Protein AF-A0AAD2HDD4-F1 (afdb_monomer_lite)

Organism: NCBI:txid2018698

pLDDT: mean 88.24, std 10.61, range [46.06, 96.0]

Foldseek 3Di:
DLVVVLVVLVVVLVVLQVVLVVVVQDPLVSLVSVLVNLLSVLVSCVSVVNNVVSVVSCCPVVVPVSVVSNVVCVVVVPNDDD

Structure (mmCIF, N/CA/C/O backbone):
data_AF-A0AAD2HDD4-F1
#
_entry.id   AF-A0AAD2HDD4-F1
#
loop_
_atom_site.group_PDB
_atom_site.id
_atom_site.type_symbol
_atom_site.label_atom_id
_atom_site.label_alt_id
_atom_site.label_comp_id
_atom_site.label_asym_id
_atom_site.label_entity_id
_atom_site.label_seq_id
_atom_site.pdbx_PDB_ins_code
_atom_site.Cartn_x
_atom_site.Cartn_y
_atom_site.Cartn_z
_atom_site.occupancy
_atom_site.B_iso_or_equiv
_atom_site.auth_seq_id
_atom_site.auth_comp_id
_atom_site.auth_asym_id
_atom_site.auth_atom_id
_atom_site.pdbx_PDB_model_num
ATOM 1 N N . MET A 1 1 ? -3.145 5.434 24.451 1.00 62.44 1 MET A N 1
ATOM 2 C CA . MET A 1 1 ? -2.413 4.346 23.756 1.00 62.44 1 MET A CA 1
ATOM 3 C C . MET A 1 1 ? -2.579 4.379 22.233 1.00 62.44 1 MET A C 1
ATOM 5 O O . MET A 1 1 ? -1.581 4.222 21.548 1.00 62.44 1 MET A O 1
ATOM 9 N N . LYS A 1 2 ? -3.780 4.664 21.695 1.00 71.50 2 LYS A N 1
ATOM 10 C CA . LYS A 1 2 ? -4.041 4.752 20.238 1.00 71.50 2 LYS A CA 1
ATOM 11 C C . LYS A 1 2 ? -3.184 5.783 19.472 1.00 71.50 2 LYS A C 1
ATOM 13 O O . LYS A 1 2 ? -2.839 5.555 18.320 1.00 71.50 2 LYS A O 1
ATOM 18 N N . THR A 1 3 ? -2.800 6.890 20.107 1.00 81.62 3 THR A N 1
ATOM 19 C CA . THR A 1 3 ? -2.030 7.964 19.452 1.00 81.62 3 THR A CA 1
ATOM 20 C C . THR A 1 3 ? -0.575 7.570 19.187 1.00 81.62 3 THR A C 1
ATOM 22 O O . THR A 1 3 ? -0.032 7.865 18.130 1.00 81.62 3 THR A O 1
ATOM 25 N N . ILE A 1 4 ? 0.053 6.837 20.112 1.00 87.25 4 ILE A N 1
ATOM 26 C CA . ILE A 1 4 ? 1.442 6.370 19.964 1.00 87.25 4 ILE A CA 1
ATOM 27 C C . ILE A 1 4 ? 1.550 5.387 18.794 1.00 87.25 4 ILE A C 1
ATOM 29 O O . ILE A 1 4 ? 2.450 5.504 17.968 1.00 87.25 4 ILE A O 1
ATOM 33 N N . THR A 1 5 ? 0.592 4.463 18.669 1.00 88.00 5 THR A N 1
ATOM 34 C CA . THR A 1 5 ? 0.549 3.512 17.549 1.00 88.00 5 THR A CA 1
ATOM 35 C C . THR A 1 5 ? 0.341 4.208 16.202 1.00 88.00 5 THR A C 1
ATOM 37 O O . THR A 1 5 ? 0.931 3.792 15.211 1.00 88.00 5 THR A O 1
ATOM 40 N N . GLN A 1 6 ? -0.439 5.295 16.159 1.00 88.88 6 GLN A N 1
ATOM 41 C CA . GLN A 1 6 ? -0.630 6.097 14.944 1.00 88.88 6 GLN A CA 1
ATOM 42 C C . GLN A 1 6 ? 0.659 6.806 14.512 1.00 88.88 6 GLN A C 1
ATOM 44 O O . GLN A 1 6 ? 0.973 6.800 13.325 1.00 88.88 6 GLN A O 1
ATOM 49 N N . PHE A 1 7 ? 1.426 7.365 15.454 1.00 90.75 7 PHE A N 1
ATOM 50 C CA . PHE A 1 7 ? 2.729 7.962 15.145 1.00 90.75 7 PHE A CA 1
ATOM 51 C C . PHE A 1 7 ? 3.734 6.926 14.636 1.00 90.75 7 PHE A C 1
ATOM 53 O O . PHE A 1 7 ? 4.425 7.189 13.654 1.00 90.75 7 PHE A O 1
ATOM 60 N N . LEU A 1 8 ? 3.780 5.738 15.249 1.00 91.19 8 LEU A N 1
ATOM 61 C CA . LEU A 1 8 ? 4.669 4.660 14.810 1.00 91.19 8 LEU A CA 1
ATOM 62 C C . LEU A 1 8 ? 4.348 4.211 13.373 1.00 91.19 8 LEU A C 1
ATOM 64 O O . LEU A 1 8 ? 5.248 4.065 12.548 1.00 91.19 8 LEU A O 1
ATOM 68 N N . LEU A 1 9 ? 3.057 4.047 13.062 1.00 92.56 9 LEU A N 1
ATOM 69 C CA . LEU A 1 9 ? 2.582 3.713 11.716 1.00 92.56 9 LEU A CA 1
ATOM 70 C C . LEU A 1 9 ? 2.890 4.826 10.708 1.00 92.56 9 LEU A C 1
ATOM 72 O O . LEU A 1 9 ? 3.377 4.530 9.622 1.00 92.56 9 LEU A O 1
ATOM 76 N N . ALA A 1 10 ? 2.665 6.094 11.065 1.00 92.69 10 ALA A N 1
ATOM 77 C CA . ALA A 1 10 ? 2.981 7.231 10.201 1.00 92.69 10 ALA A CA 1
ATOM 78 C C . ALA A 1 10 ? 4.480 7.294 9.865 1.00 92.69 10 ALA A C 1
ATOM 80 O O . ALA A 1 10 ? 4.848 7.491 8.708 1.00 92.69 10 ALA A O 1
ATOM 81 N N . PHE A 1 11 ? 5.346 7.047 10.851 1.00 94.00 11 PHE A N 1
ATOM 82 C CA . PHE A 1 11 ? 6.789 6.973 10.626 1.00 94.00 11 PHE A CA 1
ATOM 83 C C . PHE A 1 11 ? 7.167 5.790 9.719 1.00 94.00 11 PHE A C 1
ATOM 85 O O . PHE A 1 11 ? 8.002 5.936 8.829 1.00 94.00 11 PHE A O 1
ATOM 92 N N . GLY A 1 12 ? 6.501 4.640 9.878 1.00 94.19 12 GLY A N 1
ATOM 93 C CA . GLY A 1 12 ? 6.658 3.487 8.987 1.00 94.19 12 GLY A CA 1
ATOM 94 C C . GLY A 1 12 ? 6.247 3.775 7.537 1.00 94.19 12 GLY A C 1
ATOM 95 O O . GLY A 1 12 ? 6.941 3.358 6.608 1.00 94.19 12 GLY A O 1
ATOM 96 N N . ILE A 1 13 ? 5.164 4.531 7.324 1.00 94.69 13 ILE A N 1
ATOM 97 C CA . ILE A 1 13 ? 4.715 4.958 5.985 1.00 94.69 13 ILE A CA 1
ATOM 98 C C . ILE A 1 13 ? 5.756 5.879 5.334 1.00 94.69 13 ILE A C 1
ATOM 100 O O . ILE A 1 13 ? 6.088 5.701 4.162 1.00 94.69 13 ILE A O 1
ATOM 104 N N . LEU A 1 14 ? 6.311 6.834 6.086 1.00 94.62 14 LEU A N 1
ATOM 105 C CA . LEU A 1 14 ? 7.372 7.713 5.583 1.00 94.62 14 LEU A CA 1
ATOM 106 C C . LEU A 1 14 ? 8.639 6.927 5.233 1.00 94.62 14 LEU A C 1
ATOM 108 O O . LEU A 1 14 ? 9.208 7.130 4.162 1.00 94.62 14 LEU A O 1
ATOM 112 N N . PHE A 1 15 ? 9.050 6.002 6.103 1.00 94.50 15 PHE A N 1
ATOM 113 C CA . PHE A 1 15 ? 10.233 5.176 5.883 1.00 94.50 15 PHE A CA 1
ATOM 114 C C . PHE A 1 15 ? 10.102 4.328 4.616 1.00 94.50 15 PHE A C 1
ATOM 116 O O . PHE A 1 15 ? 10.972 4.371 3.751 1.00 94.50 15 PHE A O 1
ATOM 123 N N . THR A 1 16 ? 8.983 3.616 4.471 1.00 92.88 16 THR A N 1
ATOM 124 C CA . THR A 1 16 ? 8.716 2.793 3.285 1.00 92.88 16 THR A CA 1
ATOM 125 C C . THR A 1 16 ? 8.624 3.638 2.015 1.00 92.88 16 THR A C 1
ATOM 127 O O . THR A 1 16 ? 9.198 3.248 1.004 1.00 92.88 16 THR A O 1
ATOM 130 N N . SER A 1 17 ? 8.020 4.830 2.073 1.00 91.38 17 SER A N 1
ATOM 131 C CA . SER A 1 17 ? 7.978 5.761 0.933 1.00 91.38 17 SER A CA 1
ATOM 132 C C . SER A 1 17 ? 9.370 6.250 0.522 1.00 91.38 17 SER A C 1
ATOM 134 O O . SER A 1 17 ? 9.678 6.329 -0.665 1.00 91.38 17 SER A O 1
ATOM 136 N N . PHE A 1 18 ? 10.240 6.533 1.493 1.00 92.69 18 PHE A N 1
ATOM 137 C CA . PHE A 1 18 ? 11.633 6.888 1.226 1.00 92.69 18 PHE A CA 1
ATOM 138 C C . PHE A 1 18 ? 12.417 5.712 0.621 1.00 92.69 18 PHE A C 1
ATOM 140 O O . PHE A 1 18 ? 13.196 5.900 -0.316 1.00 92.69 18 PHE A O 1
ATOM 147 N N . SER A 1 19 ? 12.175 4.485 1.100 1.00 88.56 19 SER A N 1
ATOM 148 C CA . SER A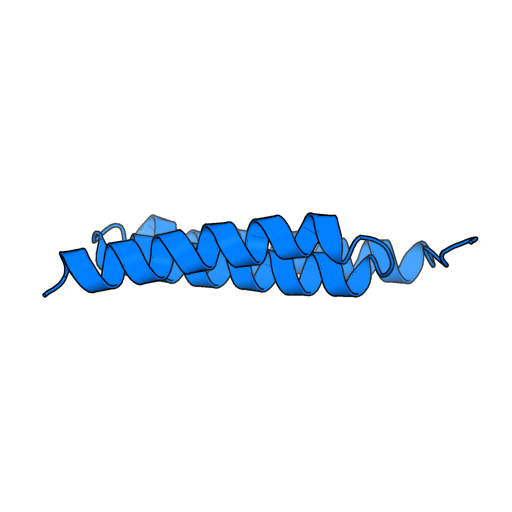 1 19 ? 12.791 3.273 0.548 1.00 88.56 19 SER A CA 1
ATOM 149 C C . SER A 1 19 ? 12.445 3.045 -0.926 1.00 88.56 19 SER A C 1
ATOM 151 O O . SER A 1 19 ? 13.313 2.570 -1.648 1.00 88.56 19 SER A O 1
ATOM 153 N N . ILE A 1 20 ? 11.250 3.430 -1.399 1.00 89.44 20 I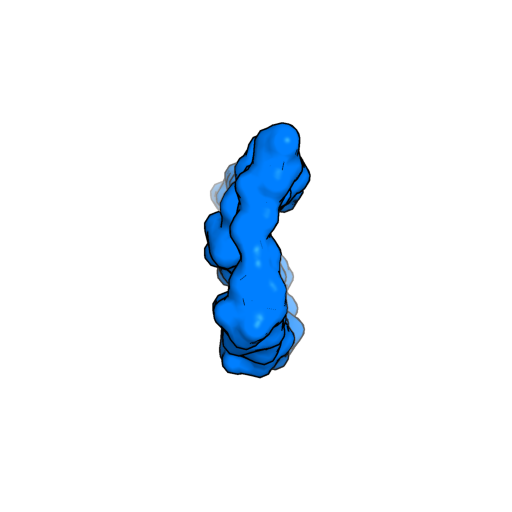LE A N 1
ATOM 154 C CA . ILE A 1 20 ? 10.867 3.327 -2.824 1.00 89.44 20 ILE A CA 1
ATOM 155 C C . ILE A 1 20 ? 11.847 4.102 -3.716 1.00 89.44 20 ILE A C 1
ATOM 157 O O . ILE A 1 20 ? 12.261 3.600 -4.757 1.00 89.44 20 ILE A O 1
ATOM 161 N N . ILE A 1 21 ? 12.231 5.311 -3.299 1.00 87.75 21 ILE A N 1
ATOM 162 C CA . ILE A 1 21 ? 13.127 6.189 -4.065 1.00 87.75 21 ILE A CA 1
ATOM 163 C C . ILE A 1 21 ? 14.573 5.691 -3.958 1.00 87.75 21 ILE A C 1
ATOM 165 O O . ILE A 1 21 ? 15.294 5.646 -4.950 1.00 87.75 21 ILE A O 1
ATOM 169 N N . SER A 1 22 ? 14.991 5.289 -2.754 1.00 83.38 22 SER A N 1
ATOM 170 C CA . SER A 1 22 ? 16.364 4.842 -2.483 1.00 83.38 22 SER A CA 1
ATOM 171 C C . SER A 1 22 ? 16.703 3.504 -3.157 1.00 83.38 22 SER A C 1
ATOM 173 O O . SER A 1 22 ? 17.808 3.319 -3.660 1.00 83.38 22 SER A O 1
ATOM 175 N N . LEU A 1 23 ? 15.741 2.576 -3.227 1.00 76.44 23 LEU A N 1
ATOM 176 C CA . LEU A 1 23 ? 15.887 1.277 -3.902 1.00 76.44 23 LEU A CA 1
ATOM 177 C C . LEU A 1 23 ? 15.465 1.323 -5.380 1.00 76.44 23 LEU A C 1
ATOM 179 O O . LEU A 1 23 ? 15.231 0.275 -5.985 1.00 76.44 23 LEU A O 1
ATOM 183 N N . GLY A 1 24 ? 15.410 2.524 -5.965 1.00 63.12 24 GLY A N 1
ATOM 184 C CA . GLY A 1 24 ? 14.975 2.778 -7.338 1.00 63.12 24 GLY A CA 1
ATOM 185 C C . GLY A 1 24 ? 15.791 2.085 -8.431 1.00 63.12 24 GLY A C 1
ATOM 186 O O . GLY A 1 24 ? 15.377 2.149 -9.581 1.00 63.12 24 GLY A O 1
ATOM 187 N N . ASN A 1 25 ? 16.892 1.406 -8.085 1.00 70.81 25 ASN A N 1
ATOM 188 C CA . ASN A 1 25 ? 17.597 0.513 -9.000 1.00 70.81 25 ASN A CA 1
ATOM 189 C C . ASN A 1 25 ? 16.637 -0.600 -9.443 1.00 70.81 25 ASN A C 1
ATOM 191 O O . ASN A 1 25 ? 16.149 -0.593 -10.552 1.00 70.81 25 ASN A O 1
ATOM 195 N N . SER A 1 26 ? 16.189 -1.485 -8.554 1.00 84.06 26 SER A N 1
ATOM 196 C CA . SER A 1 26 ? 15.271 -2.563 -8.950 1.00 84.06 26 SER A CA 1
ATOM 197 C C . SER A 1 26 ? 13.795 -2.113 -8.966 1.00 84.06 26 SER A C 1
ATOM 199 O O . SER A 1 26 ? 13.198 -1.997 -7.887 1.00 84.06 26 SER A O 1
ATOM 201 N N . PRO A 1 27 ? 13.126 -1.977 -10.132 1.00 86.12 27 PRO A N 1
ATOM 202 C CA . PRO A 1 27 ? 11.762 -1.435 -10.192 1.00 86.12 27 PRO A CA 1
ATOM 203 C C . PRO A 1 27 ? 10.727 -2.382 -9.572 1.00 86.12 27 PRO A C 1
ATOM 205 O O . PRO A 1 27 ? 9.725 -1.949 -9.008 1.00 86.12 27 PRO A O 1
ATOM 208 N N . VAL A 1 28 ? 11.001 -3.691 -9.606 1.00 90.12 28 VAL A N 1
ATOM 209 C CA . VAL A 1 28 ? 10.186 -4.711 -8.928 1.00 90.12 28 VAL A CA 1
ATOM 210 C C . VAL A 1 28 ? 10.168 -4.471 -7.417 1.00 90.12 28 VAL A C 1
ATOM 212 O O . VAL A 1 28 ? 9.108 -4.509 -6.795 1.00 90.12 28 VAL A O 1
ATOM 215 N N . LEU A 1 29 ? 11.326 -4.174 -6.821 1.00 89.12 29 LEU A N 1
ATOM 216 C CA . LEU A 1 29 ? 11.439 -3.940 -5.383 1.00 89.12 29 LEU A CA 1
ATOM 217 C C . LEU A 1 29 ? 10.751 -2.634 -4.977 1.00 89.12 29 LEU A C 1
ATOM 219 O O . LEU A 1 29 ? 10.064 -2.605 -3.959 1.00 89.12 29 LEU A O 1
ATOM 223 N N . ALA A 1 30 ? 10.853 -1.589 -5.805 1.00 90.25 30 ALA A N 1
ATOM 224 C CA . ALA A 1 30 ? 10.124 -0.338 -5.604 1.00 90.25 30 ALA A CA 1
ATOM 225 C C . ALA A 1 30 ? 8.603 -0.572 -5.501 1.00 90.25 30 ALA A C 1
ATOM 227 O O . ALA A 1 30 ? 7.955 -0.022 -4.610 1.00 90.25 30 ALA A O 1
ATOM 228 N N . VAL A 1 31 ? 8.033 -1.456 -6.332 1.00 92.31 31 VAL A N 1
ATOM 229 C CA . VAL A 1 31 ? 6.603 -1.807 -6.241 1.00 92.31 31 VAL A CA 1
ATOM 230 C C . VAL A 1 31 ? 6.281 -2.665 -5.016 1.00 92.31 31 VAL A C 1
ATOM 232 O O . VAL A 1 31 ? 5.225 -2.485 -4.414 1.00 92.31 31 VAL A O 1
ATOM 235 N N . VAL A 1 32 ? 7.181 -3.544 -4.572 1.00 91.50 32 VAL A N 1
ATOM 236 C CA . VAL A 1 32 ? 6.990 -4.275 -3.305 1.00 91.50 32 VAL A CA 1
ATOM 237 C C . VAL A 1 32 ? 6.931 -3.307 -2.114 1.00 91.50 32 VAL A C 1
ATOM 239 O O . VAL A 1 32 ? 6.049 -3.433 -1.261 1.00 91.50 32 VAL A O 1
ATOM 242 N N . PHE A 1 33 ? 7.800 -2.291 -2.077 1.00 92.50 33 PHE A N 1
ATOM 243 C CA . PHE A 1 33 ? 7.728 -1.234 -1.061 1.00 92.50 33 PHE A CA 1
ATOM 244 C C . PHE A 1 33 ? 6.470 -0.367 -1.201 1.00 92.50 33 PHE A C 1
ATOM 246 O O . PHE A 1 33 ? 5.886 0.020 -0.188 1.00 92.50 33 PHE A O 1
ATOM 253 N N . LEU A 1 34 ? 5.989 -0.135 -2.424 1.00 92.38 34 LEU A N 1
ATOM 254 C CA . LEU A 1 34 ? 4.706 0.526 -2.661 1.00 92.38 34 LEU A CA 1
ATOM 255 C C . LEU A 1 34 ? 3.534 -0.285 -2.075 1.00 92.38 34 LEU A C 1
ATOM 257 O O . LEU A 1 34 ? 2.677 0.270 -1.386 1.00 92.38 34 LEU A O 1
ATOM 261 N N . ILE A 1 35 ? 3.516 -1.608 -2.253 1.00 94.69 35 ILE A N 1
ATOM 262 C CA . ILE A 1 35 ? 2.514 -2.477 -1.613 1.00 94.69 35 ILE A CA 1
ATOM 263 C C . ILE A 1 35 ? 2.582 -2.333 -0.087 1.00 94.69 35 ILE A C 1
ATOM 265 O O . ILE A 1 35 ? 1.549 -2.142 0.558 1.00 94.69 35 ILE A O 1
ATOM 269 N N . ALA A 1 36 ? 3.787 -2.344 0.492 1.00 94.50 36 ALA A N 1
ATOM 270 C CA . ALA A 1 36 ? 3.971 -2.150 1.929 1.00 94.50 36 ALA A CA 1
ATOM 271 C C . ALA A 1 36 ? 3.431 -0.787 2.415 1.00 94.50 36 ALA A C 1
ATOM 273 O O . ALA A 1 36 ? 2.748 -0.744 3.442 1.00 94.50 36 ALA A O 1
ATOM 274 N N . THR A 1 37 ? 3.652 0.306 1.667 1.00 95.06 37 THR A N 1
ATOM 275 C CA . THR A 1 37 ? 3.082 1.628 2.008 1.00 95.06 37 THR A CA 1
ATOM 276 C C . THR A 1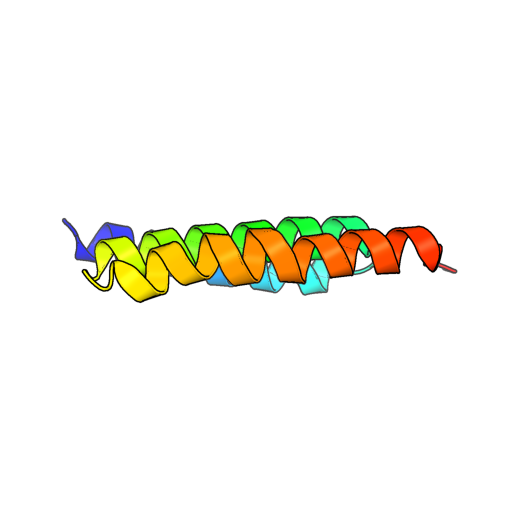 37 ? 1.553 1.611 2.038 1.00 95.06 37 THR A C 1
ATOM 278 O O . THR A 1 37 ? 0.957 2.134 2.984 1.00 95.06 37 THR A O 1
ATOM 281 N N . PHE A 1 38 ? 0.898 0.968 1.0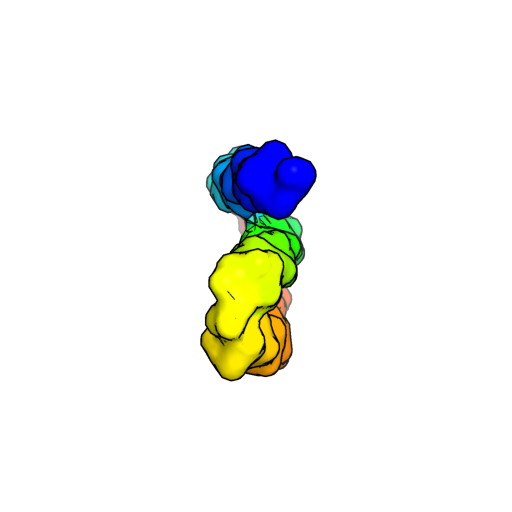63 1.00 95.19 38 PHE A N 1
ATOM 282 C CA . PHE A 1 38 ? -0.565 0.883 1.027 1.00 95.19 38 PHE A CA 1
ATOM 283 C C . PHE A 1 38 ? -1.133 0.019 2.152 1.00 95.19 38 PHE A C 1
ATOM 285 O O . PHE A 1 38 ? -2.159 0.383 2.725 1.00 95.19 38 PHE A O 1
ATOM 292 N N . VAL A 1 39 ? -0.462 -1.074 2.524 1.00 95.50 39 VAL A N 1
ATOM 293 C CA . VAL A 1 39 ? -0.878 -1.908 3.663 1.00 95.50 39 VAL A CA 1
ATOM 294 C C . VAL A 1 39 ? -0.756 -1.138 4.981 1.00 95.50 39 VAL A C 1
ATOM 296 O O . VAL A 1 39 ? -1.693 -1.137 5.779 1.00 95.50 39 VAL A O 1
ATOM 299 N N . LEU A 1 40 ? 0.353 -0.424 5.201 1.00 95.69 40 LEU A N 1
ATOM 300 C CA . LEU A 1 40 ? 0.527 0.413 6.394 1.00 95.69 40 LEU A CA 1
ATOM 301 C C . LEU A 1 40 ? -0.497 1.555 6.448 1.00 95.69 40 LEU A C 1
ATOM 303 O O . LEU A 1 40 ? -1.053 1.831 7.513 1.00 95.69 40 LEU A O 1
ATOM 307 N N . SER A 1 41 ? -0.792 2.180 5.305 1.00 94.44 41 SER A N 1
ATOM 308 C CA . SER A 1 41 ? -1.829 3.211 5.191 1.00 94.44 41 SER A CA 1
ATOM 309 C C . SER A 1 41 ? -3.231 2.651 5.460 1.00 94.44 41 SER A C 1
ATOM 311 O O . SER A 1 41 ? -4.000 3.264 6.200 1.00 94.44 41 SER A O 1
ATOM 313 N N . ALA A 1 42 ? -3.548 1.453 4.960 1.00 95.12 42 ALA A N 1
ATOM 314 C CA . ALA A 1 42 ? -4.809 0.774 5.249 1.00 95.12 42 ALA A CA 1
ATOM 315 C C . ALA A 1 42 ? -4.962 0.499 6.751 1.00 95.12 42 ALA A C 1
ATOM 317 O O . ALA A 1 42 ? -5.988 0.841 7.335 1.00 95.12 42 ALA A O 1
ATOM 318 N N . ILE A 1 43 ? -3.922 -0.037 7.400 1.00 93.62 43 ILE A N 1
ATOM 319 C CA . ILE A 1 43 ? -3.908 -0.257 8.854 1.00 93.62 43 ILE A CA 1
ATOM 320 C C . ILE A 1 43 ? -4.113 1.072 9.593 1.00 93.62 43 ILE A C 1
ATOM 322 O O . ILE A 1 43 ? -4.954 1.150 10.486 1.00 93.62 43 ILE A O 1
ATOM 326 N N . TYR A 1 44 ? -3.417 2.137 9.192 1.00 93.44 44 TYR A N 1
ATOM 327 C CA . TYR A 1 44 ? -3.593 3.467 9.776 1.00 93.44 44 TYR A CA 1
ATOM 328 C C . TYR A 1 44 ? -5.048 3.962 9.675 1.00 93.44 44 TYR A C 1
ATOM 330 O O . TYR A 1 44 ? -5.623 4.392 10.676 1.00 93.44 44 TYR A O 1
ATOM 338 N N . LEU A 1 45 ? -5.674 3.838 8.501 1.00 92.50 45 LEU A N 1
ATOM 339 C CA . LEU A 1 45 ? -7.065 4.244 8.268 1.00 92.50 45 LEU A CA 1
ATOM 340 C C . LEU A 1 45 ? -8.069 3.408 9.074 1.00 92.50 45 LEU A C 1
ATOM 342 O O . LEU A 1 45 ? -9.020 3.961 9.637 1.00 92.50 45 LEU A O 1
ATOM 346 N N . LEU A 1 46 ? -7.829 2.099 9.196 1.00 92.19 46 LEU A N 1
ATOM 347 C CA . LEU A 1 46 ? -8.621 1.217 10.056 1.00 92.19 46 LEU A CA 1
ATOM 348 C C . LEU A 1 46 ? -8.534 1.647 11.529 1.00 92.19 46 LEU A C 1
ATOM 350 O O . LEU A 1 46 ? -9.555 1.672 12.215 1.00 92.19 46 LEU A O 1
ATOM 354 N N . LEU A 1 47 ? -7.350 2.051 12.010 1.00 90.44 47 LEU A N 1
ATOM 355 C CA . LEU A 1 47 ? -7.168 2.542 13.383 1.00 90.44 47 LEU A CA 1
ATOM 356 C C . LEU A 1 47 ? -7.867 3.885 13.650 1.00 90.44 47 LEU A C 1
ATOM 358 O O . LEU A 1 47 ? -8.287 4.131 14.782 1.00 90.44 47 LEU A O 1
ATOM 362 N N . VAL A 1 48 ? -7.980 4.755 12.641 1.00 90.50 48 VAL A N 1
ATOM 363 C CA . VAL A 1 48 ? -8.708 6.037 12.734 1.00 90.50 48 VAL A CA 1
ATOM 364 C C . VAL A 1 48 ? -10.232 5.826 12.734 1.00 90.50 48 VAL A C 1
ATOM 366 O O . VAL A 1 48 ? -10.972 6.705 13.167 1.00 90.50 48 VAL A O 1
ATOM 369 N N . GLY A 1 49 ? -10.710 4.640 12.338 1.00 89.50 49 GLY A N 1
ATOM 370 C CA . GLY A 1 49 ? -12.134 4.285 12.307 1.00 89.50 49 GLY A CA 1
ATOM 371 C C . GLY A 1 49 ? -12.779 4.422 10.926 1.00 89.50 49 GLY A C 1
ATOM 372 O O . GLY A 1 49 ? -13.991 4.272 10.798 1.00 89.50 49 GLY A O 1
ATOM 373 N N . ILE A 1 50 ? -11.984 4.667 9.881 1.00 93.88 50 ILE A N 1
ATOM 374 C CA . ILE A 1 50 ? -12.461 4.809 8.502 1.00 93.88 50 ILE A CA 1
ATOM 375 C C . ILE A 1 50 ? -12.360 3.447 7.802 1.00 93.88 50 ILE A C 1
ATOM 377 O O . ILE A 1 50 ? -11.494 3.202 6.959 1.00 93.88 50 ILE A O 1
ATOM 381 N N . SER A 1 51 ? -13.246 2.530 8.192 1.00 90.62 51 SER A N 1
ATOM 382 C CA . SER A 1 51 ? -13.179 1.117 7.799 1.00 90.62 51 SER A CA 1
ATOM 383 C C . SER A 1 51 ? -13.332 0.888 6.295 1.00 90.62 51 SER A C 1
ATOM 385 O O . SER A 1 51 ? -12.543 0.156 5.700 1.00 90.62 51 SER A O 1
ATOM 387 N N . PHE A 1 52 ? -14.306 1.551 5.664 1.00 94.75 52 PHE A N 1
ATOM 388 C CA . PHE A 1 52 ? -14.588 1.382 4.238 1.00 94.75 52 PHE A CA 1
ATOM 389 C C . PHE A 1 52 ? -13.397 1.783 3.357 1.00 94.75 52 PHE A C 1
ATOM 391 O O . PHE A 1 52 ? -12.959 0.997 2.518 1.00 94.75 52 PHE A O 1
ATOM 398 N N . ILE A 1 53 ? -12.821 2.969 3.588 1.00 94.69 53 ILE A N 1
ATOM 399 C CA . ILE A 1 53 ? -11.661 3.432 2.818 1.00 94.69 53 ILE A CA 1
ATOM 400 C C . ILE A 1 53 ? -10.432 2.558 3.117 1.00 94.69 53 ILE A C 1
ATOM 402 O O . ILE A 1 53 ? -9.720 2.195 2.185 1.00 94.69 53 ILE A O 1
ATOM 406 N N . GLY A 1 54 ? -10.212 2.142 4.371 1.00 94.31 54 GLY A N 1
ATOM 407 C CA . GLY A 1 54 ? -9.093 1.257 4.721 1.00 94.31 54 GLY A CA 1
ATOM 408 C C . GLY A 1 54 ? -9.130 -0.088 3.982 1.00 94.31 54 GLY A C 1
ATOM 409 O O . GLY A 1 54 ? -8.120 -0.527 3.435 1.00 94.31 54 GLY A O 1
ATOM 410 N N . ILE A 1 55 ? -10.302 -0.720 3.891 1.00 95.25 55 ILE A N 1
ATOM 411 C CA . ILE A 1 55 ? -10.474 -1.976 3.140 1.00 95.25 55 ILE A CA 1
ATOM 412 C C . ILE A 1 55 ? -10.364 -1.725 1.630 1.00 95.25 55 ILE A C 1
ATOM 414 O O . ILE A 1 55 ? -9.713 -2.493 0.918 1.00 95.25 55 ILE A O 1
ATOM 418 N N . SER A 1 56 ? -10.940 -0.623 1.140 1.00 94.94 56 SER A N 1
ATOM 419 C CA . SER A 1 56 ? -10.827 -0.214 -0.262 1.00 94.94 56 SER A CA 1
ATOM 420 C C . SER A 1 56 ? -9.371 -0.011 -0.691 1.00 94.94 56 SER A C 1
ATOM 422 O O . SER A 1 56 ? -9.044 -0.291 -1.843 1.00 94.94 56 SER A O 1
ATOM 424 N N . TYR A 1 57 ? -8.491 0.436 0.212 1.00 94.69 57 TYR A N 1
ATOM 425 C CA . TYR A 1 57 ? -7.062 0.569 -0.069 1.00 94.69 57 TYR A CA 1
ATOM 426 C C . TYR A 1 57 ? -6.418 -0.777 -0.408 1.00 94.69 57 TYR A C 1
ATOM 428 O O . TYR A 1 57 ? -5.681 -0.891 -1.387 1.00 94.69 57 TYR A O 1
ATOM 436 N N . ILE A 1 58 ? -6.746 -1.822 0.352 1.00 95.19 58 ILE A N 1
ATOM 437 C CA . ILE A 1 58 ? -6.222 -3.165 0.093 1.00 95.19 58 ILE A CA 1
ATOM 438 C C . ILE A 1 58 ? -6.775 -3.707 -1.230 1.00 95.19 58 ILE A C 1
ATOM 440 O O . ILE A 1 58 ? -6.013 -4.184 -2.065 1.00 95.19 58 ILE A O 1
ATOM 444 N N . ILE A 1 59 ? -8.081 -3.598 -1.469 1.00 96.00 59 ILE A N 1
ATOM 445 C CA . ILE A 1 59 ? -8.694 -4.198 -2.663 1.00 96.00 59 ILE A CA 1
ATOM 446 C C . ILE A 1 59 ? -8.260 -3.471 -3.945 1.00 96.00 59 ILE A C 1
ATOM 448 O O . ILE A 1 59 ? -7.827 -4.115 -4.899 1.00 96.00 59 ILE A O 1
ATOM 452 N N . LEU A 1 60 ? -8.354 -2.139 -3.981 1.00 95.81 60 LEU A N 1
ATOM 453 C CA . LEU A 1 60 ? -8.093 -1.369 -5.200 1.0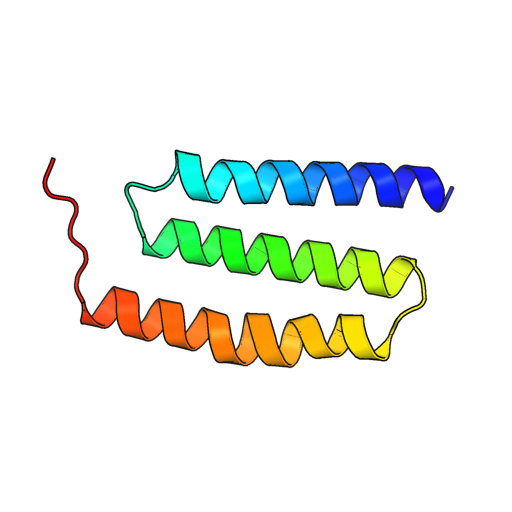0 95.81 60 LEU A CA 1
ATOM 454 C C . LEU A 1 60 ? -6.597 -1.152 -5.434 1.00 95.81 60 LEU A C 1
ATOM 456 O O . LEU A 1 60 ? -6.107 -1.402 -6.535 1.00 95.81 60 LEU A O 1
ATOM 460 N N . TYR A 1 61 ? -5.856 -0.703 -4.417 1.00 95.06 61 TYR A N 1
ATOM 461 C CA . TYR A 1 61 ? -4.451 -0.343 -4.611 1.00 95.06 61 TYR A CA 1
ATOM 462 C C . TYR A 1 61 ? -3.531 -1.554 -4.544 1.00 95.06 61 TYR A C 1
ATOM 464 O O . TYR A 1 61 ? -2.727 -1.740 -5.455 1.00 95.06 61 TYR A O 1
ATOM 472 N N . VAL A 1 62 ? -3.656 -2.397 -3.515 1.00 95.12 62 VAL A N 1
ATOM 473 C CA . VAL A 1 62 ? -2.815 -3.601 -3.408 1.00 95.12 62 VAL A CA 1
ATOM 474 C C . VAL A 1 62 ? -3.281 -4.679 -4.386 1.00 95.12 62 VAL A C 1
ATOM 476 O O . VAL A 1 62 ? -2.452 -5.258 -5.080 1.00 95.12 62 VAL A O 1
ATOM 479 N N . GLY A 1 63 ? -4.590 -4.925 -4.475 1.00 91.94 63 GLY A N 1
ATOM 480 C CA . GLY A 1 63 ? -5.150 -6.008 -5.285 1.00 91.94 63 GLY A CA 1
ATOM 481 C C . GLY A 1 63 ? -5.130 -5.759 -6.795 1.00 91.94 63 GLY A C 1
ATOM 482 O O . GLY A 1 63 ? -4.821 -6.679 -7.547 1.00 91.94 63 GLY A O 1
ATOM 483 N N . ALA A 1 64 ? -5.441 -4.541 -7.251 1.00 94.06 64 ALA A N 1
ATOM 484 C CA . ALA A 1 64 ? -5.525 -4.240 -8.683 1.00 94.06 64 ALA A CA 1
ATOM 485 C C . ALA A 1 64 ? -4.311 -3.442 -9.179 1.00 94.06 64 ALA A C 1
ATOM 487 O O . ALA A 1 64 ? -3.556 -3.913 -10.028 1.00 94.06 64 ALA A O 1
ATOM 488 N N . ILE A 1 65 ? -4.101 -2.239 -8.639 1.00 95.06 65 ILE A N 1
ATOM 489 C CA . ILE A 1 65 ? -3.141 -1.278 -9.199 1.00 95.06 65 ILE A CA 1
ATOM 490 C C . ILE A 1 65 ? -1.699 -1.792 -9.073 1.00 95.06 65 ILE A C 1
ATOM 492 O O . ILE A 1 65 ? -0.987 -1.857 -10.073 1.00 95.06 65 ILE A O 1
ATOM 496 N N . ALA A 1 66 ? -1.263 -2.207 -7.880 1.00 94.00 66 ALA A N 1
ATOM 497 C CA . ALA A 1 66 ? 0.108 -2.672 -7.663 1.00 94.00 66 ALA A CA 1
ATOM 498 C C . ALA A 1 66 ? 0.431 -3.969 -8.428 1.00 94.00 66 ALA A C 1
ATOM 500 O O . ALA A 1 66 ? 1.542 -4.125 -8.933 1.00 94.00 66 ALA A O 1
ATOM 501 N N . VAL A 1 67 ? -0.548 -4.870 -8.570 1.00 92.31 67 VAL A N 1
ATOM 502 C CA . VAL A 1 67 ? -0.400 -6.102 -9.362 1.00 92.31 67 VAL A CA 1
ATOM 503 C C . VAL A 1 67 ? -0.232 -5.779 -10.847 1.00 92.31 67 VAL A C 1
ATOM 505 O O . VAL A 1 67 ? 0.655 -6.339 -11.490 1.00 92.31 67 VAL A O 1
ATOM 508 N N . LEU A 1 68 ? -1.012 -4.836 -11.388 1.00 94.06 68 LEU A N 1
ATOM 509 C CA . LEU A 1 68 ? -0.837 -4.357 -12.763 1.00 94.06 68 LEU A CA 1
ATOM 510 C C . LEU A 1 68 ? 0.545 -3.728 -12.967 1.00 94.06 68 LEU A C 1
ATOM 512 O O . LEU A 1 68 ? 1.201 -4.022 -13.964 1.00 94.06 68 LEU A O 1
ATOM 516 N N . PHE A 1 69 ? 1.023 -2.926 -12.011 1.00 91.31 69 PHE A N 1
ATOM 517 C CA . PHE A 1 69 ? 2.380 -2.377 -12.058 1.00 91.31 69 PHE A CA 1
ATOM 518 C C . PHE A 1 69 ? 3.449 -3.473 -12.082 1.00 91.31 69 PHE A C 1
ATOM 520 O O . PHE A 1 69 ? 4.358 -3.398 -12.906 1.00 91.31 69 PHE A O 1
ATOM 527 N N . LEU A 1 70 ? 3.336 -4.507 -11.241 1.00 90.69 70 LEU A N 1
ATOM 528 C CA . LEU A 1 70 ? 4.265 -5.643 -11.267 1.00 90.69 70 LEU A CA 1
ATOM 529 C C . LEU A 1 70 ? 4.256 -6.354 -12.623 1.00 90.69 70 LEU A C 1
ATOM 531 O O . LEU A 1 70 ? 5.323 -6.595 -13.185 1.00 90.69 70 LEU A O 1
ATOM 535 N N . PHE A 1 71 ? 3.072 -6.633 -13.174 1.00 91.62 71 PHE A N 1
ATOM 536 C CA . PHE A 1 71 ? 2.946 -7.242 -14.500 1.00 91.62 71 PHE A CA 1
ATOM 537 C C . PHE A 1 71 ? 3.619 -6.396 -15.582 1.00 91.62 71 PHE A C 1
ATOM 539 O O . PHE A 1 71 ? 4.422 -6.912 -16.359 1.00 91.62 71 PHE A O 1
ATOM 546 N N . VAL A 1 72 ? 3.337 -5.093 -15.608 1.00 92.12 72 VAL A N 1
ATOM 547 C CA . VAL A 1 72 ? 3.898 -4.168 -16.598 1.00 92.12 72 VAL A CA 1
ATOM 548 C C . VAL A 1 72 ? 5.418 -4.072 -16.463 1.00 92.12 72 VAL A C 1
ATOM 550 O O . VAL A 1 72 ? 6.120 -4.189 -17.462 1.00 92.12 72 VAL A O 1
ATOM 553 N N . ILE A 1 73 ? 5.950 -3.928 -15.248 1.00 90.06 73 ILE A N 1
ATOM 554 C CA . ILE A 1 73 ? 7.399 -3.839 -15.009 1.00 90.06 73 ILE A CA 1
ATOM 555 C C . ILE A 1 73 ? 8.116 -5.116 -15.449 1.00 90.06 73 ILE A C 1
ATOM 557 O O . ILE A 1 73 ? 9.175 -5.041 -16.075 1.00 90.06 73 ILE A O 1
ATOM 561 N N . MET A 1 74 ? 7.540 -6.283 -15.150 1.00 89.56 74 MET A N 1
ATOM 562 C CA . MET A 1 74 ? 8.113 -7.563 -15.564 1.00 89.56 74 MET A CA 1
ATOM 563 C C . MET A 1 74 ? 8.083 -7.735 -17.085 1.00 89.56 74 MET A C 1
ATOM 565 O O . MET A 1 74 ? 9.058 -8.219 -17.656 1.00 89.56 74 MET A O 1
ATOM 569 N N . MET A 1 75 ? 7.011 -7.300 -17.755 1.00 89.88 75 MET A N 1
ATOM 570 C CA . MET A 1 75 ? 6.932 -7.326 -19.219 1.00 89.88 75 MET A CA 1
ATOM 571 C C . MET A 1 75 ? 7.900 -6.343 -19.883 1.00 89.88 75 MET A C 1
ATOM 573 O O . MET A 1 75 ? 8.470 -6.658 -20.926 1.00 89.88 75 MET A O 1
ATOM 577 N N . LEU A 1 76 ? 8.104 -5.167 -19.286 1.00 84.12 76 LEU A N 1
ATOM 578 C CA . LEU A 1 76 ? 8.992 -4.130 -19.815 1.00 84.12 76 LEU A CA 1
ATOM 579 C C . LEU A 1 76 ? 10.480 -4.432 -19.603 1.00 84.12 76 LEU A C 1
ATOM 581 O O . LEU A 1 76 ? 11.301 -3.676 -20.115 1.00 84.12 76 LEU A O 1
ATOM 585 N N . ASN A 1 77 ? 10.821 -5.511 -18.878 1.00 72.50 77 ASN A N 1
ATOM 586 C CA . ASN A 1 77 ? 12.186 -5.921 -18.532 1.00 72.50 77 ASN A CA 1
ATOM 587 C C . ASN A 1 77 ? 13.100 -4.707 -18.319 1.00 72.50 77 ASN A C 1
ATOM 589 O O . ASN A 1 77 ? 14.071 -4.502 -19.054 1.00 72.50 77 ASN A O 1
ATOM 593 N N . LEU A 1 78 ? 12.718 -3.868 -17.350 1.00 70.12 78 LEU A N 1
ATOM 594 C CA . LEU A 1 78 ? 13.465 -2.685 -16.938 1.00 70.12 78 LEU A CA 1
ATOM 595 C C . LEU A 1 78 ? 14.771 -3.154 -16.289 1.00 70.12 78 LEU A C 1
ATOM 597 O O . LEU A 1 78 ? 14.882 -3.290 -15.073 1.00 70.12 78 LEU A O 1
ATOM 601 N N . LYS A 1 79 ? 15.728 -3.526 -17.136 1.00 61.97 79 LYS A N 1
ATOM 602 C CA . LYS A 1 79 ? 17.048 -3.976 -16.737 1.00 61.97 79 LYS A CA 1
ATOM 603 C C . LYS A 1 79 ? 17.900 -2.729 -16.605 1.00 61.97 79 LYS A C 1
ATOM 605 O O . LYS A 1 79 ? 18.193 -2.086 -17.614 1.00 61.97 79 LYS A O 1
ATOM 610 N N . ASP A 1 80 ? 18.259 -2.404 -15.37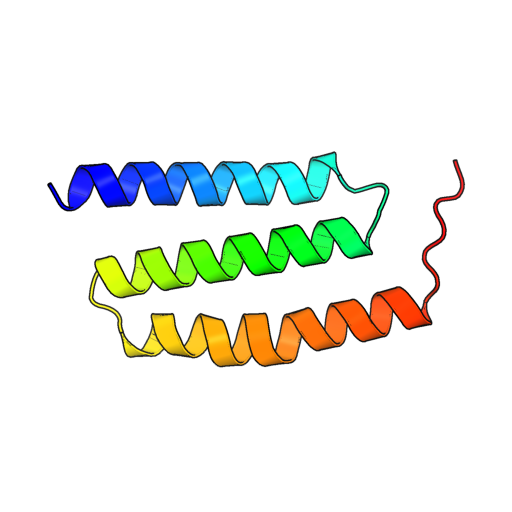1 1.00 59.72 80 ASP A N 1
ATOM 611 C CA . ASP A 1 80 ? 19.142 -1.291 -15.051 1.00 59.72 80 ASP A CA 1
ATOM 612 C C . ASP A 1 80 ? 20.395 -1.357 -15.923 1.00 59.72 80 ASP A C 1
ATOM 614 O O . ASP A 1 80 ? 21.252 -2.233 -15.768 1.00 59.72 80 ASP A O 1
ATOM 618 N N . LYS A 1 81 ? 20.485 -0.439 -16.886 1.00 47.94 81 LYS A N 1
ATOM 619 C CA . LYS A 1 81 ? 21.775 -0.047 -17.429 1.00 47.94 81 LYS A CA 1
ATOM 620 C C . LYS A 1 81 ? 22.391 0.871 -16.387 1.00 47.94 81 LYS A C 1
ATOM 622 O O . LYS A 1 81 ? 21.904 1.981 -16.196 1.00 47.94 81 LYS A O 1
ATOM 627 N N . ILE A 1 82 ? 23.413 0.344 -15.715 1.00 46.06 82 ILE A N 1
ATOM 628 C CA . ILE A 1 82 ? 24.445 1.134 -15.036 1.00 46.06 82 ILE A CA 1
ATOM 629 C C . ILE A 1 82 ? 24.946 2.211 -16.003 1.00 46.06 82 ILE A C 1
ATOM 631 O O . ILE A 1 82 ? 25.161 1.860 -17.191 1.00 46.06 82 ILE A O 1
#

Secondary structure (DSSP, 8-state):
-HHHHHHHHHHHHHHHHHHHHHTTTSHHHHHHHHHHHHHHHHHHHHHHT-HHHHHHIIIIIIIIIHHHHHHHHHHTT-----

Radius of gyration: 14.45 Å; chains: 1; bounding box: 39×16×44 Å

Sequence (82 aa):
MKTITQFLLAFGILFTSFSIISLGNSPVLAVVFLIATFVLSAIYLLLVGISFIGISYIILYVGAIAVLFLFVIMMLNLKDKI

InterPro domains:
  IPR001457 NADH:ubiquinone/plastoquinone oxidoreductase, chain 6 [PF00499] (21-78)
  IPR042106 NADH-ubiquinone/plastoquinone oxidoreductase chain 6, subunit NuoJ [G3DSA:1.20.120.1200] (3-82)